Protein AF-A0A4Q3GSX9-F1 (afdb_monomer_lite)

Secondary structure (DSSP, 8-state):
--TT-GGGGT-EEEE--TTS-HHHHHHHHTT-TT--EEEE-TT-S-EEEE-PPPPTT--SPEEES--

Sequence (67 aa):
GQDSSYHMKCMAADIFIPGVSKRDMIAFAMKNPQVGGLGCYPGHNYIHVDVRDRPRGRGKPVLFSGC

Foldseek 3Di:
DPPPDCVVVVFKDWDADPPDALVVVQVVQFQDQQFQAWEDAPPDRTIMTGRDDHPPP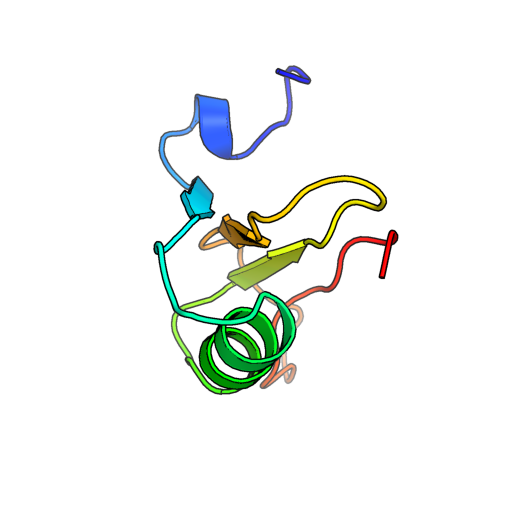DSGHHYDDHD

pLDDT: mean 89.64, std 10.89, range [51.94, 96.88]

Radius of gyration: 11.7 Å; chains: 1; bounding box: 31×26×25 Å

Structure (mmCIF, N/CA/C/O backbone):
data_AF-A0A4Q3GSX9-F1
#
_entry.id   AF-A0A4Q3GSX9-F1
#
loop_
_atom_site.group_PDB
_atom_site.id
_atom_site.type_symbol
_atom_site.label_atom_id
_atom_site.label_alt_id
_atom_site.label_comp_id
_atom_site.label_asym_id
_atom_site.label_entity_id
_atom_site.label_seq_id
_atom_site.pdbx_PDB_ins_code
_atom_site.Cartn_x
_atom_site.Cartn_y
_atom_site.Cartn_z
_atom_site.occupancy
_atom_site.B_iso_or_equiv
_atom_site.auth_seq_id
_atom_site.auth_comp_id
_atom_site.auth_asym_id
_atom_site.auth_atom_id
_atom_site.pdbx_PDB_model_num
ATOM 1 N N . GLY A 1 1 ? -1.662 15.300 -5.981 1.00 54.56 1 GLY A N 1
ATOM 2 C CA . GLY A 1 1 ? -0.726 14.160 -5.975 1.00 54.56 1 GLY A CA 1
ATOM 3 C C . GLY A 1 1 ? 0.664 14.686 -6.247 1.00 54.56 1 GLY A C 1
ATOM 4 O O . GLY A 1 1 ? 0.769 15.719 -6.885 1.00 54.56 1 GLY A O 1
ATOM 5 N N . GLN A 1 2 ? 1.705 14.037 -5.731 1.00 62.72 2 GLN A N 1
ATOM 6 C CA . GLN A 1 2 ? 3.083 14.335 -6.140 1.00 62.72 2 GLN A CA 1
ATOM 7 C C . GLN A 1 2 ? 3.289 13.824 -7.578 1.00 62.72 2 GLN A C 1
ATOM 9 O O . GLN A 1 2 ? 2.805 12.735 -7.871 1.00 62.72 2 GLN A O 1
ATOM 14 N N . ASP A 1 3 ? 3.987 14.556 -8.453 1.00 51.94 3 ASP A N 1
ATOM 15 C CA . ASP A 1 3 ? 4.106 14.241 -9.898 1.00 51.94 3 ASP A CA 1
ATOM 16 C C . ASP A 1 3 ? 4.690 12.847 -10.211 1.00 51.94 3 ASP A C 1
ATOM 18 O O . ASP A 1 3 ? 4.473 12.284 -11.281 1.00 51.94 3 ASP A O 1
ATOM 22 N N . SER A 1 4 ? 5.403 12.241 -9.259 1.00 64.38 4 SER A N 1
ATOM 23 C CA . SER A 1 4 ? 5.936 10.875 -9.341 1.00 64.38 4 SER A CA 1
ATOM 24 C C . SER A 1 4 ? 5.053 9.816 -8.662 1.00 64.38 4 SER A C 1
ATOM 26 O O . SER A 1 4 ? 5.462 8.659 -8.523 1.00 64.38 4 SER A O 1
ATOM 28 N N . SER A 1 5 ? 3.846 10.182 -8.227 1.00 79.69 5 SER A N 1
ATOM 29 C CA . SER A 1 5 ? 2.935 9.295 -7.506 1.00 79.69 5 SER A CA 1
ATOM 30 C C . SER A 1 5 ? 2.397 8.186 -8.407 1.00 79.69 5 SER A C 1
ATOM 32 O O . SER A 1 5 ? 1.960 8.420 -9.533 1.00 79.69 5 SER A O 1
ATOM 34 N N . TYR A 1 6 ? 2.347 6.966 -7.875 1.00 91.69 6 TYR A N 1
ATOM 35 C CA . TYR A 1 6 ? 1.763 5.812 -8.561 1.00 91.69 6 TYR A CA 1
ATOM 36 C C . TYR A 1 6 ? 0.249 5.957 -8.798 1.00 91.69 6 TYR A C 1
ATOM 38 O O . TYR A 1 6 ? -0.286 5.311 -9.698 1.00 91.69 6 TYR A O 1
ATOM 46 N N . HIS A 1 7 ? -0.427 6.862 -8.079 1.00 92.75 7 HIS A N 1
ATOM 47 C CA . HIS A 1 7 ? -1.821 7.235 -8.352 1.00 92.75 7 HIS A CA 1
ATOM 48 C C . HIS A 1 7 ? -1.990 7.857 -9.741 1.00 92.75 7 HIS A C 1
ATOM 50 O O . HIS A 1 7 ? -2.927 7.520 -10.456 1.00 92.75 7 HIS A O 1
ATOM 56 N N . MET A 1 8 ? -1.042 8.692 -10.179 1.00 92.69 8 MET A N 1
ATOM 57 C CA . MET A 1 8 ? -1.095 9.341 -11.499 1.00 92.69 8 MET A CA 1
ATOM 58 C C . MET A 1 8 ? -0.839 8.373 -12.660 1.00 92.69 8 MET A C 1
ATOM 60 O O . MET A 1 8 ? -1.052 8.720 -13.816 1.00 92.69 8 MET A O 1
ATOM 64 N N . LYS A 1 9 ? -0.384 7.157 -12.348 1.00 92.69 9 LYS A N 1
ATOM 65 C CA . LYS A 1 9 ? -0.134 6.079 -13.308 1.00 92.69 9 LYS A CA 1
ATOM 66 C C . LYS A 1 9 ? -1.204 4.986 -13.251 1.00 92.69 9 LYS A C 1
ATOM 68 O O . LYS A 1 9 ? -1.033 3.961 -13.897 1.00 92.69 9 LYS A O 1
ATOM 73 N N . CYS A 1 10 ? -2.265 5.168 -12.458 1.00 93.94 10 CYS A N 1
ATOM 74 C CA . CYS A 1 10 ? -3.277 4.140 -12.184 1.00 93.94 10 CYS A CA 1
ATOM 75 C C . CYS A 1 10 ? -2.686 2.840 -11.603 1.00 93.94 10 CYS A C 1
ATOM 77 O O . CYS A 1 10 ? -3.187 1.748 -11.854 1.00 93.94 10 CYS A O 1
ATOM 79 N N . MET A 1 11 ? -1.602 2.953 -10.831 1.00 96.12 11 MET A N 1
ATOM 80 C CA . MET A 1 11 ? -0.876 1.820 -10.242 1.00 96.12 11 MET A CA 1
ATOM 81 C C . MET A 1 11 ? -0.918 1.815 -8.711 1.00 96.12 11 MET A C 1
ATOM 83 O O . MET A 1 11 ? -0.238 1.000 -8.087 1.00 96.12 11 MET A O 1
ATOM 87 N N . ALA A 1 12 ? -1.682 2.723 -8.106 1.00 95.62 12 ALA A N 1
ATOM 88 C CA . ALA A 1 12 ? -1.910 2.780 -6.672 1.00 95.62 12 ALA A CA 1
ATOM 89 C C . ALA A 1 12 ? -3.388 2.968 -6.348 1.00 95.62 12 ALA A C 1
ATOM 91 O O . ALA A 1 12 ? -4.157 3.467 -7.168 1.00 95.62 12 ALA A O 1
ATOM 92 N N . ALA A 1 13 ? -3.752 2.594 -5.128 1.00 94.75 13 ALA A N 1
ATOM 93 C CA . ALA A 1 13 ? -5.047 2.865 -4.539 1.00 94.75 13 ALA A CA 1
ATOM 94 C C . ALA A 1 13 ? -4.878 3.190 -3.054 1.00 94.75 13 ALA A C 1
ATOM 96 O O . ALA A 1 13 ? -4.058 2.585 -2.360 1.00 94.75 13 ALA A O 1
ATOM 97 N N . ASP A 1 14 ? -5.702 4.113 -2.569 1.00 94.19 14 ASP A N 1
ATOM 98 C CA . ASP A 1 14 ? -5.865 4.353 -1.142 1.00 94.19 14 ASP A CA 1
ATOM 99 C C . ASP A 1 14 ? -7.148 3.634 -0.706 1.00 94.19 14 ASP A C 1
ATOM 101 O O . ASP A 1 14 ? -8.232 3.904 -1.223 1.00 94.19 14 ASP A O 1
ATOM 105 N N . ILE A 1 15 ? -7.013 2.658 0.192 1.00 95.00 15 ILE A N 1
ATOM 106 C CA . ILE A 1 15 ? -8.078 1.716 0.551 1.00 95.00 15 ILE A CA 1
ATOM 107 C C . ILE A 1 15 ? -8.531 1.969 1.985 1.00 95.00 15 ILE A C 1
ATOM 109 O O . ILE A 1 15 ? -7.741 1.883 2.927 1.00 95.00 15 ILE A O 1
ATOM 113 N N . PHE A 1 16 ? -9.827 2.218 2.142 1.00 95.69 16 PHE A N 1
ATOM 114 C CA . PHE A 1 16 ? -10.538 2.243 3.415 1.00 95.69 16 PHE A CA 1
ATOM 115 C C . PHE A 1 16 ? -11.734 1.297 3.336 1.00 95.69 16 PHE A C 1
ATOM 117 O O . PHE A 1 16 ? -12.488 1.334 2.365 1.00 95.69 16 PHE A O 1
ATOM 124 N N . ILE A 1 17 ? -11.915 0.471 4.365 1.00 95.69 17 ILE A N 1
ATOM 125 C CA . ILE A 1 17 ? -13.051 -0.444 4.473 1.00 95.69 17 ILE A CA 1
ATOM 126 C C . ILE A 1 17 ? -13.744 -0.178 5.816 1.00 95.69 17 ILE A C 1
ATOM 128 O O . ILE A 1 17 ? -13.141 -0.428 6.865 1.00 95.69 17 ILE A O 1
ATOM 132 N N . PRO A 1 18 ? -14.994 0.327 5.823 1.00 95.81 18 PRO A N 1
ATOM 133 C CA . PRO A 1 18 ? -15.754 0.518 7.053 1.00 95.81 18 PRO A CA 1
ATOM 134 C C . PRO A 1 18 ? -15.831 -0.771 7.880 1.00 95.81 18 PRO A C 1
ATOM 136 O O . PRO A 1 18 ? -16.133 -1.839 7.354 1.00 95.81 18 PRO A O 1
ATOM 139 N N . GLY A 1 19 ? -15.552 -0.671 9.181 1.00 96.25 19 GLY A N 1
ATOM 140 C CA . GLY A 1 19 ? -15.579 -1.815 10.099 1.00 96.25 19 GLY A CA 1
ATOM 141 C C . GLY A 1 19 ? -14.327 -2.703 10.082 1.00 96.25 19 GLY A C 1
ATOM 142 O O . GLY A 1 19 ? -14.214 -3.573 10.940 1.00 96.25 19 GLY A O 1
ATOM 143 N N . VAL A 1 20 ? -13.363 -2.471 9.183 1.00 96.19 20 VAL A N 1
ATOM 144 C CA . VAL A 1 20 ? -12.065 -3.169 9.188 1.00 96.19 20 VAL A CA 1
ATOM 145 C C . VAL A 1 20 ? -10.993 -2.235 9.731 1.00 96.19 20 VAL A C 1
ATOM 147 O O . VAL A 1 20 ? -10.851 -1.093 9.288 1.00 96.19 20 VAL A O 1
ATOM 150 N N . SER A 1 21 ? -10.215 -2.708 10.706 1.00 94.25 21 SER A N 1
ATOM 151 C CA . SER A 1 21 ? -9.171 -1.876 11.295 1.00 94.25 21 SER A CA 1
ATOM 152 C C . SER A 1 21 ? -8.034 -1.627 10.296 1.00 94.25 21 SER A C 1
ATOM 154 O O . SER A 1 21 ? -7.662 -2.498 9.505 1.00 94.25 21 SER A O 1
ATOM 156 N N . LYS A 1 22 ? -7.402 -0.447 10.377 1.00 92.25 22 LYS A N 1
ATOM 157 C CA . LYS A 1 22 ? -6.194 -0.137 9.589 1.00 92.25 22 LYS A CA 1
ATOM 158 C C . LYS A 1 22 ? -5.104 -1.198 9.775 1.00 92.25 22 LYS A C 1
ATOM 160 O O . LYS A 1 22 ? -4.411 -1.551 8.825 1.00 92.25 22 LYS A O 1
ATOM 165 N N . ARG A 1 23 ? -4.978 -1.737 10.990 1.00 92.88 23 ARG A N 1
ATOM 166 C CA . ARG A 1 23 ? -4.011 -2.786 11.330 1.00 92.88 23 ARG A CA 1
ATOM 167 C C . ARG A 1 23 ? -4.272 -4.079 10.554 1.00 92.88 23 ARG A C 1
ATOM 169 O O . ARG A 1 23 ? -3.317 -4.671 10.057 1.00 92.88 23 ARG A O 1
ATOM 176 N N . ASP A 1 24 ? -5.531 -4.484 10.416 1.00 95.88 24 ASP A N 1
ATOM 177 C CA . ASP A 1 24 ? -5.896 -5.697 9.676 1.00 95.88 24 ASP A CA 1
ATOM 178 C C . ASP A 1 24 ? -5.653 -5.524 8.178 1.00 95.88 24 ASP A C 1
ATOM 180 O O . ASP A 1 24 ? -5.088 -6.413 7.539 1.00 95.88 24 ASP A O 1
ATOM 184 N N . MET A 1 25 ? -5.974 -4.346 7.632 1.00 95.50 25 MET A N 1
ATOM 185 C CA . MET A 1 25 ? -5.665 -4.019 6.237 1.00 95.50 25 MET A CA 1
ATOM 186 C C . MET A 1 25 ? -4.152 -4.080 5.964 1.00 95.50 25 MET A C 1
ATOM 188 O O . MET A 1 25 ? -3.730 -4.682 4.976 1.00 95.50 25 MET A O 1
ATOM 192 N N . ILE A 1 26 ? -3.319 -3.540 6.864 1.00 94.69 26 ILE A N 1
ATOM 193 C CA . ILE A 1 26 ? -1.849 -3.642 6.775 1.00 94.69 26 ILE A CA 1
ATOM 194 C C . ILE A 1 26 ? -1.403 -5.106 6.835 1.00 94.69 26 ILE A C 1
ATOM 196 O O . ILE A 1 26 ? -0.607 -5.543 6.004 1.00 94.69 26 ILE A O 1
ATOM 200 N N . ALA A 1 27 ? -1.903 -5.875 7.805 1.00 95.56 27 ALA A N 1
ATOM 201 C CA . ALA A 1 27 ? -1.522 -7.273 7.98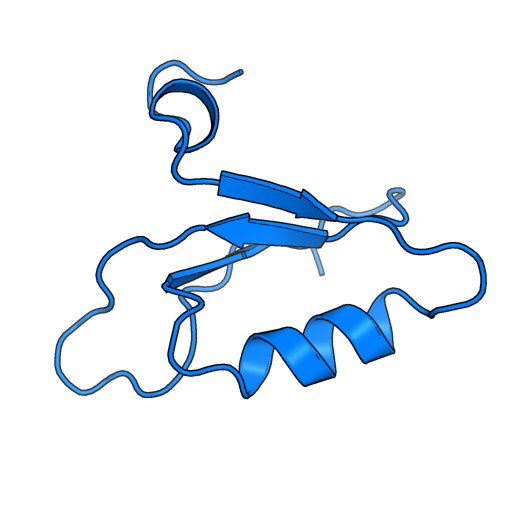7 1.00 95.56 27 ALA A CA 1
ATOM 202 C C . ALA A 1 27 ? -1.868 -8.132 6.761 1.00 95.56 27 ALA A C 1
ATOM 204 O O . ALA A 1 27 ? -1.092 -9.019 6.393 1.00 95.56 27 ALA A O 1
ATOM 205 N N . PHE A 1 28 ? -3.002 -7.849 6.119 1.00 96.19 28 PHE A N 1
ATOM 206 C CA . PHE A 1 28 ? -3.402 -8.472 4.865 1.00 96.19 28 PHE A CA 1
ATOM 207 C C . PHE A 1 28 ? -2.482 -8.059 3.707 1.00 96.19 28 PHE A C 1
ATOM 209 O O . PHE A 1 28 ? -1.892 -8.923 3.054 1.00 96.19 28 PHE A O 1
A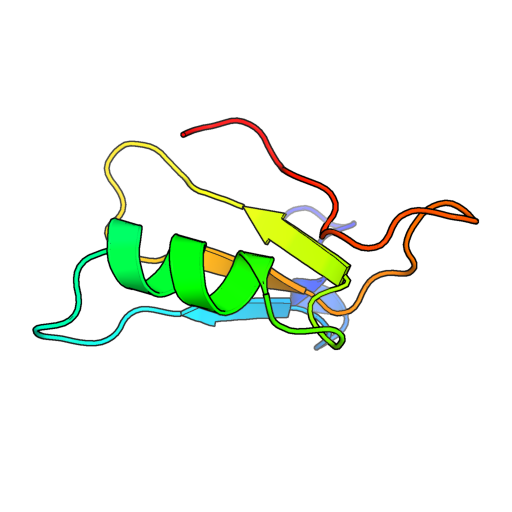TOM 216 N N . ALA A 1 29 ? -2.286 -6.755 3.487 1.00 95.94 29 ALA A N 1
ATOM 217 C CA . ALA A 1 29 ? -1.461 -6.239 2.393 1.00 95.94 29 ALA A CA 1
ATOM 218 C C . ALA A 1 29 ? -0.000 -6.722 2.473 1.00 95.94 29 ALA A C 1
ATOM 220 O O . ALA A 1 29 ? 0.600 -7.057 1.455 1.00 95.94 29 ALA A O 1
ATOM 221 N N . MET A 1 30 ? 0.549 -6.858 3.684 1.00 95.25 30 MET A N 1
ATOM 222 C CA . MET A 1 30 ? 1.897 -7.387 3.933 1.00 95.25 30 MET A CA 1
ATOM 223 C C . MET A 1 30 ? 2.113 -8.826 3.451 1.00 95.25 30 MET A C 1
ATOM 225 O O . MET A 1 30 ? 3.256 -9.217 3.207 1.00 95.25 30 MET A O 1
ATOM 229 N N . LYS A 1 31 ? 1.042 -9.623 3.359 1.00 95.94 31 LYS A N 1
ATOM 230 C CA . LYS A 1 31 ? 1.079 -11.026 2.922 1.00 95.94 31 LYS A CA 1
ATOM 231 C C . LYS A 1 31 ? 0.724 -11.195 1.444 1.00 95.94 31 LYS A C 1
ATOM 233 O O . LYS A 1 31 ? 0.903 -12.285 0.910 1.00 95.94 31 LYS A O 1
ATOM 238 N N . ASN A 1 32 ? 0.215 -10.153 0.788 1.00 95.69 32 ASN A N 1
ATOM 239 C CA . ASN A 1 32 ? -0.239 -10.244 -0.591 1.00 95.69 32 ASN A CA 1
ATOM 240 C C . ASN A 1 32 ? 0.949 -10.103 -1.570 1.00 95.69 32 ASN A C 1
ATOM 242 O O . ASN A 1 32 ? 1.572 -9.038 -1.637 1.00 95.69 32 ASN A O 1
ATOM 246 N N . PRO A 1 33 ? 1.256 -11.137 -2.382 1.00 94.00 33 PRO A N 1
ATOM 247 C CA . PRO A 1 33 ? 2.385 -11.112 -3.306 1.00 94.00 33 PRO A CA 1
ATOM 248 C C . PRO A 1 33 ? 2.221 -10.119 -4.461 1.00 94.00 33 PRO A C 1
ATOM 250 O O . PRO A 1 33 ? 3.220 -9.836 -5.113 1.00 94.00 33 PRO A O 1
ATOM 253 N N . GLN A 1 34 ? 1.045 -9.530 -4.679 1.00 94.56 34 GLN A N 1
ATOM 254 C CA . GLN A 1 34 ? 0.817 -8.500 -5.699 1.00 94.56 34 GLN A CA 1
ATOM 255 C C . GLN A 1 34 ? 1.078 -7.068 -5.196 1.00 94.56 34 GLN A C 1
ATOM 257 O O . GLN A 1 34 ? 1.178 -6.150 -6.002 1.00 94.56 34 GLN A O 1
ATOM 262 N N . VAL A 1 35 ? 1.216 -6.853 -3.881 1.00 96.88 35 VAL A N 1
ATOM 263 C CA . VAL A 1 35 ? 1.411 -5.505 -3.312 1.00 96.88 35 VAL A CA 1
ATOM 264 C C . VAL A 1 35 ? 2.882 -5.096 -3.396 1.00 96.88 35 VAL A C 1
ATOM 266 O O . VAL A 1 35 ? 3.723 -5.562 -2.628 1.00 96.88 35 VAL A O 1
ATOM 269 N N . GLY A 1 36 ? 3.231 -4.248 -4.351 1.00 96.38 36 GLY A N 1
ATOM 270 C CA . GLY A 1 36 ? 4.581 -3.723 -4.544 1.00 96.38 36 GLY A CA 1
ATOM 271 C C . GLY A 1 36 ? 5.023 -2.780 -3.429 1.00 96.38 36 GLY A C 1
ATOM 272 O O . GLY A 1 36 ? 6.097 -2.952 -2.841 1.00 96.38 36 GLY A O 1
ATOM 273 N N . GLY A 1 37 ? 4.164 -1.815 -3.107 1.00 95.38 37 GLY A N 1
ATOM 274 C CA . GLY A 1 37 ? 4.364 -0.810 -2.070 1.00 95.38 37 GLY A CA 1
ATOM 275 C C . GLY A 1 37 ? 3.198 -0.756 -1.088 1.00 95.38 37 GLY A C 1
ATOM 276 O O . GLY A 1 37 ? 2.050 -0.993 -1.461 1.00 95.38 37 GLY A O 1
ATOM 277 N N . LEU A 1 38 ? 3.503 -0.464 0.177 1.00 95.19 38 LEU A N 1
ATOM 278 C CA . LEU A 1 38 ? 2.529 -0.323 1.256 1.00 95.19 38 LEU A CA 1
ATOM 279 C C . LEU A 1 38 ? 2.858 0.914 2.096 1.00 95.19 38 LEU A C 1
ATOM 281 O O . LEU A 1 38 ? 3.934 1.014 2.686 1.00 95.19 38 LEU A O 1
ATOM 285 N N . GLY A 1 39 ? 1.915 1.846 2.165 1.00 92.62 39 GLY A N 1
ATOM 286 C CA . GLY A 1 39 ? 2.024 3.073 2.946 1.00 92.62 39 GLY A CA 1
ATOM 287 C C . GLY A 1 39 ? 0.937 3.184 3.999 1.00 92.62 39 GLY A C 1
ATOM 288 O O . GLY A 1 39 ? -0.189 2.712 3.833 1.00 92.62 39 GLY A O 1
ATOM 289 N N . CYS A 1 40 ? 1.290 3.844 5.090 1.00 87.44 40 CYS A N 1
ATOM 290 C CA . CYS A 1 40 ? 0.400 4.147 6.193 1.00 87.44 40 CYS A CA 1
ATOM 291 C C . CYS A 1 40 ? 0.655 5.589 6.614 1.00 87.44 40 CYS A C 1
ATOM 293 O O . CYS A 1 40 ? 1.804 5.970 6.820 1.00 87.44 40 CYS A O 1
ATOM 295 N N . TYR A 1 41 ? -0.411 6.378 6.730 1.00 81.56 41 TYR A N 1
ATOM 296 C CA . TYR A 1 41 ? -0.320 7.785 7.102 1.00 81.56 41 TYR A CA 1
ATOM 297 C C . TYR A 1 41 ? -0.930 8.008 8.500 1.00 81.56 41 TYR A C 1
ATOM 299 O O . TYR A 1 41 ? -2.035 7.506 8.770 1.00 81.56 41 TYR A O 1
ATOM 307 N N . PRO A 1 42 ? -0.245 8.730 9.413 1.00 83.19 42 PRO A N 1
ATOM 308 C CA . PRO A 1 42 ? -0.800 9.080 10.717 1.00 83.19 42 PRO A CA 1
ATOM 309 C C . PRO A 1 42 ? -2.074 9.913 10.558 1.00 83.19 42 PRO A C 1
ATOM 311 O O . PRO A 1 42 ? -2.181 10.707 9.632 1.00 83.19 42 PRO A O 1
ATOM 314 N N . GLY A 1 43 ? -3.050 9.738 11.450 1.00 85.06 43 GLY A N 1
ATOM 315 C CA . GLY A 1 43 ? -4.309 10.498 11.401 1.00 85.06 43 GLY A CA 1
ATOM 316 C C . GLY A 1 43 ? -5.294 10.070 10.304 1.00 85.06 43 GLY A C 1
ATOM 317 O O . GLY A 1 43 ? -6.415 10.567 10.275 1.00 85.06 43 GLY A O 1
ATOM 318 N N . HIS A 1 44 ? -4.925 9.111 9.449 1.00 86.75 44 HIS A N 1
ATOM 319 C CA . HIS A 1 44 ? -5.794 8.571 8.405 1.00 86.75 44 HIS A CA 1
ATOM 320 C C . HIS A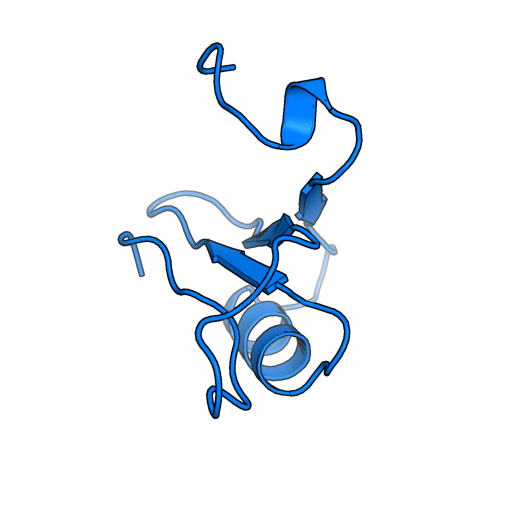 1 44 ? -6.185 7.111 8.674 1.00 86.75 44 HIS A C 1
ATOM 322 O O . HIS A 1 44 ? -5.403 6.324 9.223 1.00 86.75 44 HIS A O 1
ATOM 328 N N . ASN A 1 45 ? -7.403 6.751 8.256 1.00 89.56 45 ASN A N 1
ATOM 329 C CA . ASN A 1 45 ? -7.987 5.413 8.427 1.00 89.56 45 ASN A CA 1
ATOM 330 C C . ASN A 1 45 ? -7.860 4.515 7.187 1.00 89.56 45 ASN A C 1
ATOM 332 O O . ASN A 1 45 ? -8.323 3.380 7.216 1.00 89.56 45 ASN A O 1
ATOM 336 N N . TYR A 1 46 ? -7.228 4.998 6.119 1.00 93.12 46 TYR A N 1
ATOM 337 C CA . TYR A 1 46 ? -6.931 4.214 4.922 1.00 93.12 46 TYR A CA 1
ATOM 338 C C . TYR A 1 46 ? -5.474 3.731 4.912 1.00 93.12 46 TYR A C 1
ATOM 340 O O . TYR A 1 46 ? -4.632 4.215 5.675 1.00 93.12 46 TYR A O 1
ATOM 348 N N . ILE A 1 47 ? -5.182 2.785 4.023 1.00 94.75 47 ILE A N 1
ATOM 349 C CA . ILE A 1 47 ? -3.820 2.384 3.654 1.00 94.75 47 ILE A CA 1
ATOM 350 C C . ILE A 1 47 ? -3.549 2.754 2.201 1.00 94.75 47 ILE A C 1
ATOM 352 O O . ILE A 1 47 ? -4.464 2.750 1.385 1.00 94.75 47 ILE A O 1
ATOM 356 N N . HIS A 1 48 ? -2.294 3.030 1.875 1.00 95.56 48 HIS A N 1
ATOM 357 C CA . HIS A 1 48 ? -1.838 3.162 0.498 1.00 95.56 48 HIS A CA 1
ATOM 358 C C . HIS A 1 48 ? -1.291 1.823 0.014 1.00 95.56 48 HIS A C 1
ATOM 360 O O . HIS A 1 48 ? -0.440 1.237 0.686 1.00 95.56 48 HIS A O 1
ATOM 366 N N . VAL A 1 49 ? -1.725 1.358 -1.152 1.00 95.50 49 VAL A N 1
ATOM 367 C CA . VAL A 1 49 ? -1.140 0.197 -1.830 1.00 95.50 49 VAL A CA 1
ATOM 368 C C . VAL A 1 49 ? -0.786 0.555 -3.262 1.00 95.50 49 VAL A C 1
ATOM 370 O O . VAL A 1 49 ? -1.516 1.291 -3.920 1.00 95.50 49 VAL A O 1
ATOM 373 N N . ASP A 1 50 ? 0.310 0.004 -3.765 1.00 96.12 50 ASP A N 1
ATOM 374 C CA . ASP A 1 50 ? 0.690 0.133 -5.169 1.00 96.12 50 ASP A CA 1
ATOM 375 C C . ASP A 1 50 ? 1.359 -1.142 -5.689 1.00 96.12 50 ASP A C 1
ATOM 377 O O . ASP A 1 50 ? 1.756 -2.009 -4.907 1.00 96.12 50 ASP A O 1
ATOM 381 N N . VAL A 1 51 ? 1.472 -1.269 -7.011 1.00 96.50 51 VAL A N 1
ATOM 382 C CA . VAL A 1 51 ? 2.014 -2.464 -7.686 1.00 96.50 51 VAL A CA 1
ATOM 383 C C . VAL A 1 51 ? 3.463 -2.293 -8.163 1.00 96.50 51 VAL A C 1
ATOM 385 O O . VAL A 1 51 ? 3.872 -2.951 -9.115 1.00 96.50 51 VAL A O 1
ATOM 388 N N . ARG A 1 52 ? 4.255 -1.402 -7.545 1.00 94.25 52 ARG A N 1
ATOM 389 C CA . ARG A 1 52 ? 5.656 -1.187 -7.950 1.00 94.25 52 ARG A CA 1
ATOM 390 C C . ARG A 1 52 ? 6.506 -2.451 -7.883 1.00 94.25 52 ARG A C 1
ATOM 392 O O . ARG A 1 52 ? 6.292 -3.330 -7.046 1.00 94.25 52 ARG A O 1
ATOM 399 N N . ASP A 1 53 ? 7.568 -2.464 -8.677 1.00 94.38 53 ASP A N 1
ATOM 400 C CA . ASP A 1 53 ? 8.590 -3.492 -8.554 1.00 94.38 53 ASP A CA 1
ATOM 401 C C . ASP A 1 53 ? 9.274 -3.436 -7.188 1.00 94.38 53 ASP A C 1
ATOM 403 O O . ASP A 1 53 ? 9.552 -2.374 -6.617 1.00 94.38 53 ASP A O 1
ATOM 407 N N . ARG A 1 54 ? 9.576 -4.622 -6.665 1.00 92.88 54 ARG A N 1
ATOM 408 C CA . ARG 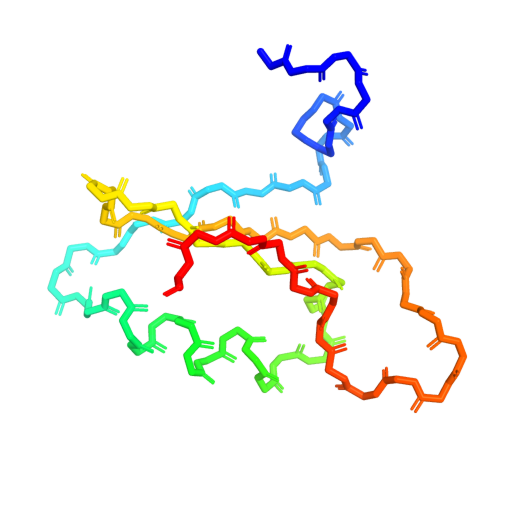A 1 54 ? 10.312 -4.783 -5.415 1.00 92.88 54 ARG A CA 1
ATOM 409 C C . ARG A 1 54 ? 11.787 -5.062 -5.711 1.00 92.88 54 ARG A C 1
ATOM 411 O O . ARG A 1 54 ? 12.091 -5.734 -6.697 1.00 92.88 54 ARG A O 1
ATOM 418 N N . PRO A 1 55 ? 12.712 -4.641 -4.829 1.00 93.00 55 PRO A N 1
ATOM 419 C CA . PRO A 1 55 ? 14.100 -5.082 -4.897 1.00 93.00 55 PRO A CA 1
ATOM 420 C C . PRO A 1 55 ? 14.208 -6.610 -4.975 1.00 93.00 55 PRO A C 1
ATOM 422 O O . PRO A 1 55 ? 13.459 -7.330 -4.306 1.00 93.00 55 PRO A O 1
ATOM 425 N N . ARG A 1 56 ? 15.159 -7.107 -5.774 1.00 92.12 56 ARG A N 1
ATOM 426 C CA . ARG A 1 56 ? 15.362 -8.546 -5.985 1.00 92.12 56 ARG A CA 1
ATOM 427 C C . ARG A 1 56 ? 15.540 -9.270 -4.644 1.00 92.12 56 ARG A C 1
ATOM 429 O O . ARG A 1 56 ? 16.317 -8.839 -3.799 1.00 92.12 56 ARG A O 1
ATOM 436 N N . GLY A 1 57 ? 14.808 -10.369 -4.458 1.00 90.94 57 GLY A N 1
ATOM 437 C CA . GLY A 1 57 ? 14.823 -11.163 -3.222 1.00 90.94 57 GLY A CA 1
ATOM 438 C C . GLY A 1 57 ? 13.894 -10.656 -2.110 1.00 90.94 57 GLY A C 1
ATOM 439 O O . GLY A 1 57 ? 13.795 -11.296 -1.065 1.00 90.94 57 GLY A O 1
ATOM 440 N N . ARG A 1 58 ? 13.170 -9.544 -2.307 1.00 90.56 58 ARG A N 1
ATOM 441 C CA . ARG A 1 58 ? 12.228 -9.018 -1.310 1.00 90.56 58 ARG A CA 1
ATOM 442 C C . ARG A 1 58 ? 10.839 -9.648 -1.462 1.00 90.56 58 ARG A C 1
ATOM 444 O O . ARG A 1 58 ? 10.085 -9.319 -2.373 1.00 90.56 58 ARG A O 1
ATOM 451 N N . GLY A 1 59 ? 10.465 -10.506 -0.512 1.00 91.50 59 GLY A N 1
ATOM 452 C CA . GLY A 1 59 ? 9.131 -11.128 -0.460 1.00 91.50 59 GLY A CA 1
ATOM 453 C C . GLY A 1 59 ? 8.015 -10.241 0.110 1.00 91.50 59 GLY A C 1
ATOM 454 O O . GLY A 1 59 ? 6.857 -10.639 0.086 1.00 91.50 59 GLY A O 1
ATOM 455 N N . LYS A 1 60 ? 8.350 -9.056 0.636 1.00 93.31 60 LYS A N 1
ATOM 456 C CA . LYS A 1 60 ? 7.413 -8.124 1.286 1.00 93.31 60 LYS A CA 1
ATOM 457 C C . LYS A 1 60 ? 7.352 -6.785 0.543 1.00 93.31 60 LYS A C 1
ATOM 459 O O . LYS A 1 60 ? 8.361 -6.415 -0.066 1.00 93.31 60 LYS A O 1
ATOM 464 N N . PRO A 1 61 ? 6.239 -6.035 0.642 1.00 95.00 61 PRO A N 1
ATOM 465 C CA . PRO A 1 61 ? 6.133 -4.708 0.045 1.00 95.00 61 PRO A CA 1
ATOM 466 C C . PRO A 1 61 ? 7.243 -3.753 0.501 1.00 95.00 61 PRO A C 1
ATOM 468 O O . PRO A 1 61 ? 7.819 -3.889 1.589 1.00 95.00 61 PRO A O 1
ATOM 471 N N . VAL A 1 62 ? 7.537 -2.757 -0.332 1.00 93.69 62 VAL A N 1
ATOM 472 C CA . VAL A 1 62 ? 8.310 -1.585 0.088 1.00 93.69 62 VAL A CA 1
ATOM 473 C C . VAL A 1 62 ? 7.430 -0.745 1.012 1.00 93.69 62 VAL A C 1
ATOM 475 O O . VAL A 1 62 ? 6.308 -0.411 0.646 1.00 93.69 62 VAL A O 1
ATOM 478 N N . LEU A 1 63 ? 7.925 -0.430 2.209 1.00 91.62 63 LEU A N 1
ATOM 479 C CA . LEU A 1 63 ? 7.180 0.351 3.195 1.00 91.62 63 LEU A CA 1
ATOM 480 C C . LEU A 1 63 ? 7.459 1.845 3.032 1.00 91.62 63 LEU A C 1
ATOM 482 O O . LEU A 1 63 ? 8.616 2.237 2.870 1.00 91.62 63 LEU A O 1
ATOM 486 N N . PHE A 1 64 ? 6.412 2.662 3.131 1.00 83.62 64 PHE A N 1
ATOM 487 C CA . PHE A 1 64 ? 6.512 4.120 3.238 1.00 83.62 64 PHE A CA 1
ATOM 488 C C . PHE A 1 64 ? 6.239 4.543 4.684 1.00 83.62 64 PHE A C 1
ATOM 490 O O . PHE A 1 64 ? 5.358 3.986 5.341 1.00 83.62 64 PHE A O 1
ATOM 497 N N . SER A 1 65 ? 7.031 5.485 5.192 1.00 69.56 65 SER A N 1
ATOM 498 C CA . SER A 1 65 ? 7.019 5.923 6.592 1.00 69.56 65 SER A CA 1
ATOM 499 C C . SER A 1 65 ? 5.691 6.581 6.986 1.00 69.56 65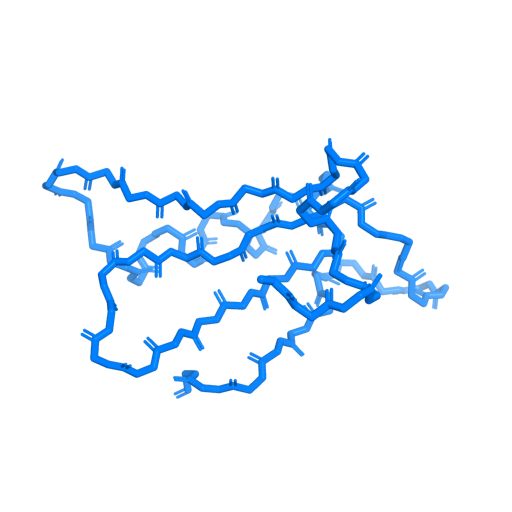 SER A C 1
ATOM 501 O O . SER A 1 65 ? 5.115 7.320 6.189 1.00 69.56 65 SER A O 1
ATOM 503 N N . GLY A 1 66 ? 5.254 6.364 8.235 1.00 61.34 66 GLY A N 1
ATOM 504 C CA . GLY A 1 66 ? 4.073 7.021 8.820 1.00 61.34 66 GLY A CA 1
ATOM 505 C C . GLY A 1 66 ? 3.123 6.099 9.600 1.00 61.34 66 GLY A C 1
ATOM 506 O O . GLY A 1 66 ? 2.151 6.564 10.193 1.00 61.34 66 GLY A O 1
ATOM 507 N N . CYS A 1 67 ? 3.403 4.801 9.629 1.00 55.84 67 CYS A N 1
ATOM 508 C CA . CYS A 1 67 ? 3.069 3.963 10.774 1.00 55.84 67 CYS A CA 1
ATOM 509 C C . CYS A 1 67 ? 4.276 3.990 11.735 1.00 55.84 67 CYS A C 1
ATOM 511 O O . CYS A 1 67 ? 4.031 3.914 12.950 1.00 55.84 67 CYS A O 1
#